Protein AF-A0A7V0LUG6-F1 (afdb_monomer_lite)

Radius of gyration: 16.56 Å; chains: 1; bounding box: 46×38×35 Å

Sequence (104 aa):
MEKIKNEHFECIKEDNSEEEYEKQWRRSKIIFDHFYEYLKNKGLKESIASKRTEMVAFFIMDYLFVYDNATSVLEVDGDIIRRFLGNWYIRKFMNPKISEIKEM

Secondary structure (DSSP, 8-state):
-----GGGGTT-PPPPPHHHHHHHHHHHHHHHHHHHHHHHHTT--HHHHHHHHHHHHHIIIIIITTTS--S-GGG--HHHHHHIIIIIHHHHHSS--HHHH---

Foldseek 3Di:
DDPPDCVLVVQPDPDDPPVVLVVVCVVCVVVLVVQLVVCVVVVDDNVVSVVVSVVVCCCVRVPVCRRVVDPDPVVDDPVSVCCVVVPVVCCVPVPDDPVRVDDD

Organism: NCBI:txid2052148

pLDDT: mean 77.83, std 19.24, range [35.47, 98.19]

Structure (mmCIF, N/CA/C/O backbone):
data_AF-A0A7V0LUG6-F1
#
_entry.id   AF-A0A7V0LUG6-F1
#
loop_
_atom_site.group_PDB
_atom_site.id
_atom_site.type_symbol
_atom_site.label_atom_id
_atom_site.label_alt_id
_atom_site.label_comp_id
_atom_site.label_asym_id
_atom_site.label_entity_id
_atom_site.label_seq_id
_atom_site.pdbx_PDB_ins_code
_atom_site.Cartn_x
_atom_site.Cartn_y
_atom_site.Cartn_z
_atom_site.occupancy
_atom_site.B_iso_or_equiv
_atom_site.auth_seq_id
_atom_site.auth_comp_id
_atom_site.auth_asym_id
_atom_site.auth_atom_id
_atom_site.pdbx_PDB_model_num
ATOM 1 N N . MET A 1 1 ? 28.161 -22.086 0.554 1.00 35.47 1 MET A N 1
ATOM 2 C CA . MET A 1 1 ? 27.366 -20.842 0.559 1.00 35.47 1 MET A CA 1
ATOM 3 C C . MET A 1 1 ? 27.799 -20.031 -0.640 1.00 35.47 1 MET A C 1
ATOM 5 O O . MET A 1 1 ? 28.935 -19.574 -0.679 1.00 35.47 1 MET A O 1
ATOM 9 N N . GLU A 1 2 ? 26.951 -19.980 -1.657 1.00 36.69 2 GLU A N 1
ATOM 10 C CA . GLU A 1 2 ? 27.219 -19.256 -2.896 1.00 36.69 2 GLU A CA 1
ATOM 11 C C . GLU A 1 2 ? 27.254 -17.750 -2.595 1.00 36.69 2 GLU A C 1
ATOM 13 O O . GLU A 1 2 ? 26.379 -17.230 -1.901 1.00 36.69 2 GLU A O 1
ATOM 18 N N . LYS A 1 3 ? 28.320 -17.061 -3.022 1.00 40.38 3 LYS A N 1
ATOM 19 C CA . LYS A 1 3 ? 28.472 -15.615 -2.824 1.00 40.38 3 LYS A CA 1
ATOM 20 C C . LYS A 1 3 ? 27.366 -14.918 -3.612 1.00 40.38 3 LYS A C 1
ATOM 22 O O . LYS A 1 3 ? 27.411 -14.922 -4.839 1.00 40.38 3 LYS A O 1
ATOM 27 N N . ILE A 1 4 ? 26.400 -14.323 -2.914 1.00 44.47 4 ILE A N 1
ATOM 28 C CA . ILE A 1 4 ? 25.394 -13.446 -3.520 1.00 44.47 4 ILE A CA 1
ATOM 29 C C . ILE A 1 4 ? 26.162 -12.327 -4.232 1.00 44.47 4 ILE A C 1
ATOM 31 O O . ILE A 1 4 ? 26.820 -11.510 -3.589 1.00 44.47 4 ILE A O 1
ATOM 35 N N . LYS A 1 5 ? 26.165 -12.360 -5.567 1.00 40.53 5 LYS A N 1
ATOM 36 C CA . LYS A 1 5 ? 26.881 -11.394 -6.404 1.00 40.53 5 LYS A CA 1
ATOM 37 C C . LYS A 1 5 ? 26.230 -10.016 -6.277 1.00 40.53 5 LYS A C 1
ATOM 39 O O . LYS A 1 5 ? 25.005 -9.917 -6.221 1.00 40.53 5 LYS A O 1
ATOM 44 N N . ASN A 1 6 ? 27.051 -8.966 -6.292 1.00 43.75 6 ASN A N 1
ATOM 45 C CA . ASN A 1 6 ? 26.616 -7.562 -6.252 1.00 43.75 6 ASN A CA 1
ATOM 46 C C . ASN A 1 6 ? 25.614 -7.191 -7.361 1.00 43.75 6 ASN A C 1
ATOM 48 O O . ASN A 1 6 ? 24.815 -6.285 -7.159 1.00 43.75 6 ASN A O 1
ATOM 52 N N . GLU A 1 7 ? 25.583 -7.940 -8.467 1.00 43.41 7 GLU A N 1
ATOM 53 C CA . GLU A 1 7 ? 24.583 -7.842 -9.545 1.00 43.41 7 GLU A CA 1
ATOM 54 C C . GLU A 1 7 ? 23.137 -7.918 -9.015 1.00 43.41 7 GLU A C 1
ATOM 56 O O . GLU A 1 7 ? 22.229 -7.281 -9.541 1.00 43.41 7 GLU A O 1
ATOM 61 N N . HIS A 1 8 ? 22.904 -8.622 -7.899 1.00 45.44 8 HIS A N 1
ATOM 62 C CA . HIS A 1 8 ? 21.580 -8.667 -7.282 1.00 45.44 8 HIS A CA 1
ATOM 63 C C . HIS A 1 8 ? 21.100 -7.310 -6.757 1.00 45.44 8 HIS A C 1
ATOM 65 O O . HIS A 1 8 ? 19.902 -7.179 -6.508 1.00 45.44 8 HIS A O 1
ATOM 71 N N . PHE A 1 9 ? 21.984 -6.335 -6.533 1.00 44.94 9 PHE A N 1
ATOM 72 C CA . PHE A 1 9 ? 21.671 -5.017 -5.970 1.00 44.94 9 PHE A CA 1
ATOM 73 C C . PHE A 1 9 ? 21.574 -3.898 -7.020 1.00 44.94 9 PHE A C 1
ATOM 75 O O . PHE A 1 9 ? 21.217 -2.782 -6.656 1.00 44.94 9 PHE A O 1
ATOM 82 N N . GLU A 1 10 ? 21.790 -4.185 -8.309 1.00 39.16 10 GLU A N 1
ATOM 83 C CA . GLU A 1 10 ? 21.739 -3.183 -9.393 1.00 39.16 10 GLU A CA 1
ATOM 84 C C . GLU A 1 10 ? 20.339 -2.601 -9.662 1.00 39.16 10 GLU A C 1
ATOM 86 O O . GLU A 1 10 ? 20.188 -1.668 -10.441 1.00 39.16 10 GLU A O 1
ATOM 91 N N . CYS A 1 11 ? 19.291 -3.099 -9.002 1.00 43.28 11 CYS A N 1
ATOM 92 C CA . CYS A 1 11 ? 17.925 -2.606 -9.202 1.00 43.28 11 CYS A CA 1
ATOM 93 C C . CYS A 1 11 ? 17.516 -1.431 -8.300 1.00 43.28 11 CYS A C 1
ATOM 95 O O . CYS A 1 11 ? 16.332 -1.105 -8.256 1.00 43.28 11 CYS A O 1
ATOM 97 N N . ILE A 1 12 ? 18.423 -0.777 -7.570 1.00 46.00 12 ILE A N 1
ATOM 98 C CA . ILE A 1 12 ? 18.068 0.485 -6.902 1.00 46.00 12 ILE A CA 1
ATOM 99 C C . ILE A 1 12 ? 18.050 1.574 -7.983 1.00 46.00 12 ILE A C 1
ATOM 101 O O . ILE A 1 12 ? 19.025 2.297 -8.152 1.00 46.00 12 ILE A O 1
ATOM 105 N N . LYS A 1 13 ? 16.964 1.630 -8.769 1.00 53.34 13 LYS A N 1
ATOM 106 C CA . LYS A 1 13 ? 16.673 2.782 -9.629 1.00 53.34 13 LYS A CA 1
ATOM 107 C C . LYS A 1 13 ? 16.719 4.025 -8.742 1.00 53.34 13 LYS A C 1
ATOM 109 O O . LYS A 1 13 ? 16.115 4.016 -7.669 1.00 53.34 13 LYS A O 1
ATOM 114 N N . GLU A 1 14 ? 17.502 5.012 -9.171 1.00 50.59 14 GLU A N 1
ATOM 115 C CA . GLU A 1 14 ? 17.667 6.296 -8.492 1.00 50.59 14 GLU A CA 1
ATOM 116 C C . GLU A 1 14 ? 16.305 6.895 -8.140 1.00 50.59 14 GLU A C 1
ATOM 118 O O . GLU A 1 14 ? 15.349 6.800 -8.913 1.00 50.59 14 GLU A O 1
ATOM 123 N N . ASP A 1 15 ? 16.241 7.450 -6.932 1.00 56.16 15 ASP A N 1
ATOM 124 C CA . ASP A 1 15 ? 15.041 7.994 -6.317 1.00 56.16 15 ASP A CA 1
ATOM 125 C C . ASP A 1 15 ? 14.301 8.948 -7.270 1.00 56.16 15 ASP A C 1
ATOM 127 O O . ASP A 1 15 ? 14.900 9.789 -7.947 1.00 56.16 15 ASP A O 1
ATOM 131 N N . ASN A 1 16 ? 12.973 8.814 -7.313 1.00 59.78 16 ASN A N 1
ATOM 132 C CA . ASN A 1 16 ? 12.105 9.747 -8.024 1.00 59.78 16 ASN A CA 1
ATOM 133 C C . ASN A 1 16 ? 12.348 11.163 -7.473 1.00 59.78 16 ASN A C 1
ATOM 135 O O . ASN A 1 16 ? 12.504 11.334 -6.262 1.00 59.78 16 ASN A O 1
ATOM 139 N N . SER A 1 17 ? 12.364 12.186 -8.333 1.00 69.31 17 SER A N 1
ATOM 140 C CA . SER A 1 17 ? 12.503 13.564 -7.851 1.00 69.31 17 SER A CA 1
ATOM 141 C C . SER A 1 17 ? 11.363 13.908 -6.887 1.00 69.31 17 SER A C 1
ATOM 143 O O . SER A 1 17 ? 10.236 13.429 -7.044 1.00 69.31 17 SER A O 1
ATOM 145 N N . GLU A 1 18 ? 11.635 14.767 -5.902 1.00 74.38 18 GLU A N 1
ATOM 146 C CA . GLU A 1 18 ? 10.631 15.222 -4.928 1.00 74.38 18 GLU A CA 1
ATOM 147 C C . GLU A 1 18 ? 9.376 15.783 -5.626 1.00 74.38 18 GLU A C 1
ATOM 149 O O . GLU A 1 18 ? 8.248 15.557 -5.195 1.00 74.38 18 GLU A O 1
ATOM 154 N N . GLU A 1 19 ? 9.557 16.428 -6.782 1.00 78.00 19 GLU A N 1
ATOM 155 C CA . GLU A 1 19 ? 8.464 16.950 -7.600 1.00 78.00 19 GLU A CA 1
ATOM 156 C C . GLU A 1 19 ? 7.569 15.848 -8.198 1.00 78.00 19 GLU A C 1
ATOM 158 O O . GLU A 1 19 ? 6.340 15.972 -8.183 1.00 78.00 19 GLU A O 1
ATOM 163 N N . GLU A 1 20 ? 8.149 14.765 -8.725 1.00 78.06 20 GLU A N 1
ATOM 164 C CA . GLU A 1 20 ? 7.364 13.645 -9.257 1.00 78.06 20 GLU A CA 1
ATOM 165 C C . GLU A 1 20 ? 6.702 12.834 -8.144 1.00 78.06 20 GLU A C 1
ATOM 167 O O . GLU A 1 20 ? 5.547 12.426 -8.297 1.00 78.06 20 GLU A O 1
ATOM 172 N N . TYR A 1 21 ? 7.365 12.688 -6.995 1.00 82.00 21 TYR A N 1
ATOM 173 C CA . TYR A 1 21 ? 6.756 12.106 -5.801 1.00 82.00 21 TYR A CA 1
ATOM 174 C C . TYR A 1 21 ? 5.506 12.890 -5.373 1.00 82.00 21 TYR A C 1
ATOM 176 O O . TYR A 1 21 ? 4.429 12.311 -5.226 1.00 82.00 21 TYR A O 1
ATOM 184 N N . GLU A 1 22 ? 5.597 14.218 -5.265 1.00 83.12 22 GLU A N 1
ATOM 185 C CA . GLU A 1 22 ? 4.468 15.084 -4.904 1.00 83.12 22 GLU A CA 1
ATOM 186 C C . GLU A 1 22 ? 3.318 15.013 -5.920 1.00 83.12 22 GLU A C 1
ATOM 188 O O . GLU A 1 22 ? 2.138 14.948 -5.551 1.00 83.12 22 GLU A O 1
ATOM 193 N N . LYS A 1 23 ? 3.629 14.981 -7.223 1.00 84.81 23 LYS A N 1
ATOM 194 C CA . LYS A 1 23 ? 2.613 14.801 -8.276 1.00 84.81 23 LYS A CA 1
ATOM 195 C C . LYS A 1 23 ? 1.911 13.453 -8.148 1.00 84.81 23 LYS A C 1
ATOM 197 O O . LYS A 1 23 ? 0.680 13.399 -8.229 1.00 84.81 23 LYS A O 1
ATOM 202 N N . GLN A 1 24 ? 2.667 12.376 -7.950 1.00 82.88 24 GLN A N 1
ATOM 203 C CA . GLN A 1 24 ? 2.119 11.034 -7.758 1.00 82.88 24 GLN A CA 1
ATOM 204 C C . GLN A 1 24 ? 1.288 10.946 -6.472 1.00 82.88 24 GLN A C 1
ATOM 206 O O . GLN A 1 24 ? 0.200 10.363 -6.488 1.00 82.88 24 GLN A O 1
ATOM 211 N N . TRP A 1 25 ? 1.728 11.597 -5.394 1.00 86.56 25 TRP A N 1
ATOM 212 C CA . TRP A 1 25 ? 1.018 11.635 -4.121 1.00 86.56 25 TRP A CA 1
ATOM 213 C C . TRP A 1 25 ? -0.339 12.314 -4.274 1.00 86.56 25 TRP A C 1
ATOM 215 O O . TRP A 1 25 ? -1.368 11.746 -3.913 1.00 86.56 25 TRP A O 1
ATOM 225 N N . ARG A 1 26 ? -0.377 13.496 -4.902 1.00 88.56 26 ARG A N 1
ATOM 226 C CA . ARG A 1 26 ? -1.630 14.226 -5.158 1.00 88.56 26 ARG A CA 1
ATOM 227 C C . ARG A 1 26 ? -2.620 13.415 -5.990 1.00 88.56 26 ARG A C 1
ATOM 229 O O . ARG A 1 26 ? -3.813 13.450 -5.702 1.00 88.56 26 ARG A O 1
ATOM 236 N N . ARG A 1 27 ? -2.139 12.674 -6.995 1.00 86.44 27 ARG A N 1
ATOM 237 C CA . ARG A 1 27 ? -2.979 11.787 -7.823 1.00 86.44 27 ARG A CA 1
ATOM 238 C C . ARG A 1 27 ? -3.521 10.601 -7.023 1.00 86.44 27 ARG A C 1
ATOM 240 O O . ARG A 1 27 ? -4.671 10.219 -7.211 1.00 86.44 27 ARG A O 1
ATOM 247 N N . SER A 1 28 ? -2.710 10.049 -6.125 1.00 87.44 28 SER A N 1
ATOM 248 C CA . SER A 1 28 ? -3.027 8.816 -5.392 1.00 87.44 28 SER A CA 1
ATOM 249 C C . SER A 1 28 ? -3.783 9.055 -4.086 1.00 87.44 28 SER A C 1
ATOM 251 O O . SER A 1 28 ? -4.459 8.149 -3.603 1.00 87.44 28 SER A O 1
ATOM 253 N N . LYS A 1 29 ? -3.741 10.277 -3.537 1.00 91.94 29 LYS A N 1
ATOM 254 C CA . LYS A 1 29 ? -4.359 10.631 -2.251 1.00 91.94 29 LYS A CA 1
ATOM 255 C C . LYS A 1 29 ? -5.829 10.223 -2.163 1.00 91.94 29 LYS A C 1
ATOM 257 O O . LYS A 1 29 ? -6.247 9.691 -1.143 1.00 91.94 29 LYS A O 1
ATOM 262 N N . ILE A 1 30 ? -6.592 10.396 -3.243 1.00 92.38 30 ILE A N 1
ATOM 263 C CA . ILE A 1 30 ? -8.008 10.006 -3.287 1.00 92.38 30 ILE A CA 1
ATOM 264 C C . ILE A 1 30 ? -8.216 8.508 -3.017 1.00 92.38 30 ILE A C 1
ATOM 266 O O . ILE A 1 30 ? -9.168 8.127 -2.340 1.00 92.38 30 ILE A O 1
ATOM 270 N N . ILE A 1 31 ? -7.307 7.657 -3.501 1.00 90.88 31 ILE A N 1
ATOM 271 C CA . ILE A 1 31 ? -7.358 6.207 -3.290 1.00 90.88 31 ILE A CA 1
ATOM 272 C C . ILE A 1 31 ? -7.071 5.892 -1.821 1.00 90.88 31 ILE A C 1
ATOM 274 O O . ILE A 1 31 ? -7.765 5.069 -1.226 1.00 90.88 31 ILE A O 1
ATOM 278 N N . PHE A 1 32 ? -6.085 6.564 -1.222 1.00 94.62 32 PHE A N 1
ATOM 279 C CA . PHE A 1 32 ? -5.726 6.370 0.184 1.00 94.62 32 PHE A CA 1
ATOM 280 C C . PHE A 1 32 ? -6.832 6.847 1.127 1.00 94.62 32 PHE A C 1
ATOM 282 O O . PHE A 1 32 ? -7.193 6.114 2.045 1.00 94.62 32 PHE A O 1
ATOM 289 N N . ASP A 1 33 ? -7.429 8.008 0.849 1.00 95.62 33 ASP A N 1
ATOM 290 C CA . ASP A 1 33 ? -8.564 8.543 1.604 1.00 95.62 33 ASP A CA 1
ATOM 291 C C . ASP A 1 33 ? -9.756 7.565 1.533 1.00 95.62 33 ASP A C 1
ATOM 293 O O . ASP A 1 33 ? -10.318 7.177 2.558 1.00 95.62 33 ASP A O 1
ATOM 297 N N . HIS A 1 34 ? -10.097 7.073 0.334 1.00 96.56 34 HIS A N 1
ATOM 298 C CA . HIS A 1 34 ? -11.161 6.077 0.162 1.00 96.56 34 HIS A CA 1
ATOM 299 C C . HIS A 1 34 ? -10.863 4.754 0.877 1.00 96.56 34 HIS A C 1
ATOM 301 O O . HIS A 1 34 ? -11.763 4.148 1.462 1.00 96.56 34 HIS A O 1
ATOM 307 N N . PHE A 1 35 ? -9.616 4.283 0.835 1.00 95.94 35 PHE A N 1
ATOM 308 C CA . PHE A 1 35 ? -9.217 3.055 1.514 1.00 95.94 35 PHE A CA 1
ATOM 309 C C . PHE A 1 35 ? -9.286 3.202 3.038 1.00 95.94 35 PHE A C 1
ATOM 311 O O . PHE A 1 35 ? -9.817 2.319 3.715 1.00 95.94 35 PHE A O 1
ATOM 318 N N . TYR A 1 36 ? -8.825 4.331 3.576 1.00 97.62 36 TYR A N 1
ATOM 319 C CA . TYR A 1 36 ? -8.930 4.650 4.995 1.00 97.62 36 TYR A CA 1
ATOM 320 C C . TYR A 1 36 ? -10.393 4.646 5.462 1.00 97.62 36 TYR A C 1
ATOM 322 O O . TYR A 1 36 ? -10.739 3.929 6.407 1.00 97.62 36 TYR A O 1
ATOM 330 N N . GLU A 1 37 ? -11.274 5.355 4.752 1.00 98.19 37 GLU A N 1
ATOM 331 C CA . GLU A 1 37 ? -12.706 5.398 5.069 1.00 98.19 37 GLU A CA 1
ATOM 332 C C . GLU A 1 37 ? -13.368 4.022 4.945 1.00 98.19 37 GLU A C 1
ATOM 334 O O . GLU A 1 37 ? -14.174 3.627 5.791 1.00 98.19 37 GLU A O 1
ATOM 339 N N . TYR A 1 38 ? -12.985 3.227 3.944 1.00 97.88 38 TYR A N 1
ATOM 340 C CA . TYR A 1 38 ? -13.434 1.841 3.835 1.00 97.88 38 TYR A CA 1
ATOM 341 C C . TYR A 1 38 ? -13.079 1.025 5.089 1.00 97.88 38 TYR A C 1
ATOM 343 O O . TYR A 1 38 ? -13.936 0.324 5.632 1.00 97.88 38 TYR A O 1
ATOM 351 N N . LEU A 1 39 ? -11.845 1.133 5.593 1.00 97.31 39 LEU A N 1
ATOM 352 C CA . LEU A 1 39 ? -11.420 0.433 6.809 1.00 97.31 39 LEU A CA 1
ATOM 353 C C . LEU A 1 39 ? -12.188 0.919 8.046 1.00 97.31 39 LEU A C 1
ATOM 355 O O . LEU A 1 39 ? -12.609 0.099 8.868 1.00 97.31 39 LEU A O 1
ATOM 359 N N . LYS A 1 40 ? -12.422 2.229 8.164 1.00 97.69 40 LYS A N 1
ATOM 360 C CA . LYS A 1 40 ? -13.231 2.821 9.240 1.00 97.69 40 LYS A CA 1
ATOM 361 C C . LYS A 1 40 ? -14.666 2.300 9.219 1.00 97.69 40 LYS A C 1
ATOM 363 O O . LYS A 1 40 ? -15.164 1.859 10.253 1.00 97.69 40 LYS A O 1
ATOM 368 N N . ASN A 1 41 ? -15.281 2.235 8.043 1.00 97.69 41 ASN A N 1
ATOM 369 C CA . ASN A 1 41 ? -16.632 1.703 7.853 1.00 97.69 41 ASN A CA 1
ATOM 370 C C . ASN A 1 41 ? -16.735 0.196 8.138 1.00 97.69 41 ASN A C 1
ATOM 372 O O . ASN A 1 41 ? -17.805 -0.301 8.481 1.00 97.69 41 ASN A O 1
ATOM 376 N N . LYS A 1 42 ? -15.622 -0.543 8.060 1.00 97.44 42 LYS A N 1
ATOM 377 C CA . LYS A 1 42 ? -15.530 -1.940 8.521 1.00 97.44 42 LYS A CA 1
ATOM 378 C C . LYS A 1 42 ? -15.347 -2.082 10.038 1.00 97.44 42 LYS A C 1
ATOM 380 O O . LYS A 1 42 ? -15.230 -3.203 10.526 1.00 97.44 42 LYS A O 1
ATOM 385 N N . GLY A 1 43 ? -15.334 -0.977 10.783 1.00 97.31 43 GLY A N 1
ATOM 386 C CA . GLY A 1 43 ? -15.226 -0.965 12.241 1.00 97.31 43 GLY A CA 1
ATOM 387 C C . GLY A 1 43 ? -13.792 -1.014 12.766 1.00 97.31 43 GLY A C 1
ATOM 388 O O . GLY A 1 43 ? -13.585 -1.293 13.948 1.00 97.31 43 GLY A O 1
ATOM 389 N N . LEU A 1 44 ? -12.779 -0.760 11.926 1.00 96.31 44 LEU A N 1
ATOM 390 C CA . LEU A 1 44 ? -11.399 -0.713 12.404 1.00 96.31 44 LEU A CA 1
ATOM 391 C C . LEU A 1 44 ? -11.158 0.539 13.256 1.00 96.31 44 LEU A C 1
ATOM 393 O O . LEU A 1 44 ? -11.631 1.641 12.962 1.00 96.31 44 LEU A O 1
ATOM 397 N N . LYS A 1 45 ? -10.345 0.367 14.305 1.00 96.81 45 LYS A N 1
ATOM 398 C CA . LYS A 1 45 ? -9.811 1.489 15.086 1.00 96.81 45 LYS A CA 1
ATOM 399 C C . LYS A 1 45 ? -9.019 2.418 14.171 1.00 96.81 45 LYS A C 1
ATOM 401 O O . LYS A 1 45 ? -8.316 1.956 13.277 1.00 96.81 45 LYS A O 1
ATOM 406 N N . GLU A 1 46 ? -9.085 3.711 14.459 1.00 95.19 46 GLU A N 1
ATOM 407 C CA . GLU A 1 46 ? -8.391 4.762 13.706 1.00 95.19 46 GLU A CA 1
ATOM 408 C C . GLU A 1 46 ? -6.895 4.489 13.540 1.00 95.19 46 GLU A C 1
ATOM 410 O O . GLU A 1 46 ? -6.403 4.466 12.417 1.00 95.19 46 GLU A O 1
ATOM 415 N N . SER A 1 47 ? -6.200 4.139 14.624 1.00 90.25 47 SER A N 1
ATOM 416 C CA . SER A 1 47 ? -4.772 3.802 14.573 1.00 90.25 47 SER A CA 1
ATOM 417 C C . SER A 1 47 ? -4.454 2.614 13.659 1.00 90.25 47 SER A C 1
ATOM 419 O O . SER A 1 47 ? -3.404 2.580 13.023 1.00 90.25 47 SER A O 1
ATOM 421 N N . ILE A 1 48 ? -5.362 1.639 13.558 1.00 91.44 48 ILE A N 1
ATOM 422 C CA . ILE A 1 48 ? -5.192 0.474 12.681 1.00 91.44 48 ILE A CA 1
ATOM 423 C C . ILE A 1 48 ? -5.500 0.843 11.229 1.00 91.44 48 ILE A C 1
ATOM 425 O O . ILE A 1 48 ? -4.787 0.394 10.332 1.00 91.44 48 ILE A O 1
ATOM 429 N N . ALA A 1 49 ? -6.536 1.649 10.990 1.00 94.75 49 ALA A N 1
ATOM 430 C CA . ALA A 1 49 ? -6.875 2.138 9.658 1.00 94.75 49 ALA A CA 1
ATOM 431 C C . ALA A 1 49 ? -5.756 3.025 9.086 1.00 94.75 49 ALA A C 1
ATOM 433 O O . ALA A 1 49 ? -5.340 2.798 7.950 1.00 94.75 49 ALA A O 1
ATOM 434 N N . SER A 1 50 ? -5.202 3.942 9.891 1.00 91.75 50 SER A N 1
ATOM 435 C CA . SER A 1 50 ? -4.056 4.784 9.513 1.00 91.75 50 SER A CA 1
ATOM 436 C C . SER A 1 50 ? -2.853 3.928 9.141 1.00 91.75 50 SER A C 1
ATOM 438 O O . SER A 1 50 ? -2.407 3.953 7.999 1.00 91.75 50 SER A O 1
ATOM 440 N N . LYS A 1 51 ? -2.420 3.043 10.050 1.00 91.12 51 LYS A N 1
ATOM 441 C CA . LYS A 1 51 ? -1.247 2.187 9.830 1.00 91.12 51 LYS A CA 1
ATOM 442 C C . LYS A 1 51 ? -1.370 1.309 8.582 1.00 91.12 51 LYS A C 1
ATOM 444 O O . LYS A 1 51 ? -0.399 1.112 7.860 1.00 91.12 51 LYS A O 1
ATOM 449 N N . ARG A 1 52 ? -2.556 0.755 8.311 1.00 91.12 52 ARG A N 1
ATOM 450 C CA . ARG A 1 52 ? -2.789 -0.039 7.092 1.00 91.12 52 ARG A CA 1
ATOM 451 C C . ARG A 1 52 ? -2.766 0.822 5.833 1.00 91.12 52 ARG A C 1
ATOM 453 O O . ARG A 1 52 ? -2.255 0.369 4.815 1.00 91.12 52 ARG A O 1
ATOM 460 N N . THR A 1 53 ? -3.303 2.035 5.903 1.00 94.50 53 THR A N 1
ATOM 461 C CA . THR A 1 53 ? -3.286 2.985 4.784 1.00 94.50 53 THR A CA 1
ATOM 462 C C . THR A 1 53 ? -1.861 3.432 4.477 1.00 94.50 53 THR A C 1
ATOM 464 O O . THR A 1 53 ? -1.472 3.417 3.317 1.00 94.50 53 THR A O 1
ATOM 467 N N . GLU A 1 54 ? -1.050 3.710 5.498 1.00 91.25 54 GLU A N 1
ATOM 468 C CA . GLU A 1 54 ? 0.379 4.021 5.356 1.00 91.25 54 GLU A CA 1
ATOM 469 C C . GLU A 1 54 ? 1.152 2.880 4.683 1.00 91.25 54 GLU A C 1
ATOM 471 O O . GLU A 1 54 ? 1.929 3.121 3.766 1.00 91.25 54 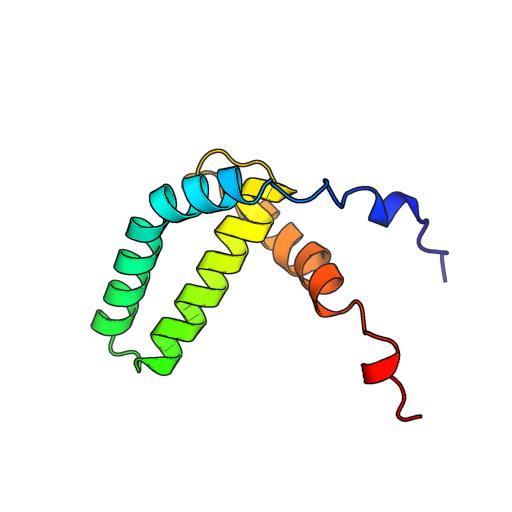GLU A O 1
ATOM 476 N N . MET A 1 55 ? 0.904 1.623 5.073 1.00 90.12 55 MET A N 1
ATOM 477 C CA . MET A 1 55 ? 1.532 0.461 4.426 1.00 90.12 55 MET A CA 1
ATOM 478 C C . MET A 1 55 ? 1.160 0.343 2.943 1.00 90.12 55 MET A C 1
ATOM 480 O O . MET A 1 55 ? 2.007 0.012 2.115 1.00 90.12 55 MET A O 1
ATOM 484 N N . VAL A 1 56 ? -0.105 0.603 2.606 1.00 92.44 56 VAL A N 1
ATOM 485 C CA . VAL A 1 56 ? -0.582 0.591 1.217 1.00 92.44 56 VAL A CA 1
ATOM 486 C C . VAL A 1 56 ? 0.011 1.753 0.424 1.00 92.44 56 VAL A C 1
ATOM 488 O O . VAL A 1 56 ? 0.446 1.548 -0.707 1.00 92.44 56 VAL A O 1
ATOM 491 N N . ALA A 1 57 ? 0.078 2.945 1.019 1.00 92.25 57 ALA A N 1
ATOM 492 C CA . ALA A 1 57 ? 0.705 4.108 0.411 1.00 92.25 57 ALA A CA 1
ATOM 493 C C . ALA A 1 57 ? 2.182 3.839 0.123 1.00 92.25 57 ALA A C 1
ATOM 495 O O . ALA A 1 57 ? 2.613 4.059 -1.000 1.00 92.25 57 ALA A O 1
ATOM 496 N N . PHE A 1 58 ? 2.912 3.257 1.074 1.00 88.56 58 PHE A N 1
ATOM 497 C CA . PHE A 1 58 ? 4.311 2.883 0.889 1.00 88.56 58 PHE A CA 1
ATOM 498 C C . PHE A 1 58 ? 4.508 1.872 -0.252 1.00 88.56 58 PHE A C 1
ATOM 500 O O . PHE A 1 58 ? 5.374 2.029 -1.106 1.00 88.56 58 PHE A O 1
ATOM 507 N N . PHE A 1 59 ? 3.672 0.832 -0.322 1.00 90.94 59 PHE A N 1
ATOM 508 C CA . PHE A 1 59 ? 3.729 -0.115 -1.438 1.00 90.94 59 PHE A CA 1
ATOM 509 C C . PHE A 1 59 ? 3.475 0.570 -2.792 1.00 90.94 59 PHE A C 1
ATOM 511 O O . PHE A 1 59 ? 4.183 0.305 -3.760 1.00 90.94 59 PHE A O 1
ATOM 518 N N . ILE A 1 60 ? 2.476 1.448 -2.878 1.00 91.31 60 ILE A N 1
ATOM 519 C CA . ILE A 1 60 ? 2.088 2.083 -4.143 1.00 91.31 60 ILE A CA 1
ATOM 520 C C . ILE A 1 60 ? 3.103 3.151 -4.570 1.00 91.31 60 ILE A C 1
ATOM 522 O O . ILE A 1 60 ? 3.550 3.162 -5.717 1.00 91.31 60 ILE A O 1
ATOM 526 N N . MET A 1 61 ? 3.474 4.032 -3.648 1.00 88.38 61 MET A N 1
ATOM 527 C CA . MET A 1 61 ? 4.316 5.192 -3.919 1.00 88.38 61 MET A CA 1
ATOM 528 C C . MET A 1 61 ? 5.778 4.792 -4.091 1.00 88.38 61 MET A C 1
ATOM 530 O O . MET A 1 61 ? 6.389 5.146 -5.092 1.00 88.38 61 MET A O 1
ATOM 534 N N . ASP A 1 62 ? 6.331 4.023 -3.155 1.00 84.31 62 ASP A N 1
ATOM 535 C CA . ASP A 1 62 ? 7.772 3.767 -3.106 1.00 84.31 62 ASP A CA 1
ATOM 536 C C . ASP A 1 62 ? 8.194 2.542 -3.923 1.00 84.31 62 ASP A C 1
ATOM 538 O O . ASP A 1 62 ? 9.327 2.467 -4.402 1.00 84.31 62 ASP A O 1
ATOM 542 N N . TYR A 1 63 ? 7.297 1.565 -4.092 1.00 88.06 63 TYR A N 1
ATOM 543 C CA . TYR A 1 63 ? 7.598 0.345 -4.837 1.00 88.06 63 TYR A CA 1
ATOM 544 C C . TYR A 1 63 ? 6.917 0.301 -6.203 1.00 88.06 63 TYR A C 1
ATOM 546 O O . TYR A 1 63 ? 7.596 0.206 -7.222 1.00 88.06 63 TYR A O 1
ATOM 554 N N . LEU A 1 64 ? 5.590 0.359 -6.252 1.00 89.88 64 LEU A N 1
ATOM 555 C CA . LEU A 1 64 ? 4.847 0.080 -7.478 1.00 89.88 64 LEU A CA 1
ATOM 556 C C . LEU A 1 64 ? 5.140 1.107 -8.582 1.00 89.88 64 LEU A C 1
ATOM 558 O O . LEU A 1 64 ? 5.487 0.729 -9.700 1.00 89.88 64 LEU A O 1
ATOM 562 N N . PHE A 1 65 ? 5.038 2.400 -8.275 1.00 86.12 65 PHE A N 1
ATOM 563 C CA . PHE A 1 65 ? 5.262 3.448 -9.274 1.00 86.12 65 PHE A CA 1
ATOM 564 C C . PHE A 1 65 ? 6.738 3.720 -9.552 1.00 86.12 65 PHE A C 1
ATOM 566 O O . PHE A 1 65 ? 7.095 4.019 -10.688 1.00 86.12 65 PHE A O 1
ATOM 573 N N . VAL A 1 66 ? 7.604 3.597 -8.547 1.00 81.31 66 VAL A N 1
ATOM 574 C CA . VAL A 1 66 ? 9.026 3.951 -8.682 1.00 81.31 66 VAL A CA 1
ATOM 575 C C . VAL A 1 66 ? 9.867 2.759 -9.139 1.00 81.31 66 VAL A C 1
ATOM 577 O O . VAL A 1 66 ? 10.615 2.843 -10.114 1.00 81.31 66 VAL A O 1
ATOM 580 N N . TYR A 1 67 ? 9.749 1.622 -8.456 1.00 80.75 67 TYR A N 1
ATOM 581 C CA . TYR A 1 67 ? 10.580 0.453 -8.731 1.00 80.75 67 TYR A CA 1
ATOM 582 C C . TYR A 1 67 ? 10.009 -0.393 -9.873 1.00 80.75 67 TYR A C 1
ATOM 584 O O . TYR A 1 67 ? 10.706 -0.662 -10.861 1.00 80.75 67 TYR A O 1
ATOM 592 N N . ASP A 1 68 ? 8.740 -0.788 -9.742 1.00 83.56 68 ASP A N 1
ATOM 593 C CA . ASP A 1 68 ? 8.056 -1.654 -10.708 1.00 83.56 68 ASP A CA 1
ATOM 594 C C . ASP A 1 68 ? 7.619 -0.881 -11.967 1.00 83.56 68 ASP A C 1
ATOM 596 O O . ASP A 1 68 ? 7.456 -1.477 -13.027 1.00 83.56 68 ASP A O 1
ATOM 600 N N . ASN A 1 69 ? 7.557 0.458 -11.882 1.00 83.19 69 ASN A N 1
ATOM 601 C CA . ASN A 1 69 ? 7.212 1.369 -12.979 1.00 83.19 69 ASN A CA 1
ATOM 602 C C . ASN A 1 69 ? 5.826 1.077 -13.585 1.00 83.19 69 ASN A C 1
ATOM 604 O O . ASN A 1 69 ? 5.619 1.228 -14.792 1.00 83.19 69 ASN A O 1
ATOM 608 N N . ALA A 1 70 ? 4.883 0.643 -12.747 1.00 86.12 70 ALA A N 1
ATOM 609 C CA . ALA A 1 70 ? 3.498 0.461 -13.159 1.00 86.12 70 ALA A CA 1
ATOM 610 C C . ALA A 1 70 ? 2.838 1.819 -13.428 1.00 86.12 70 ALA A C 1
ATOM 612 O O . ALA A 1 70 ? 3.150 2.816 -12.771 1.00 86.12 70 ALA A O 1
ATOM 613 N N . THR A 1 71 ? 1.884 1.864 -14.358 1.00 83.81 71 THR A N 1
ATOM 614 C CA .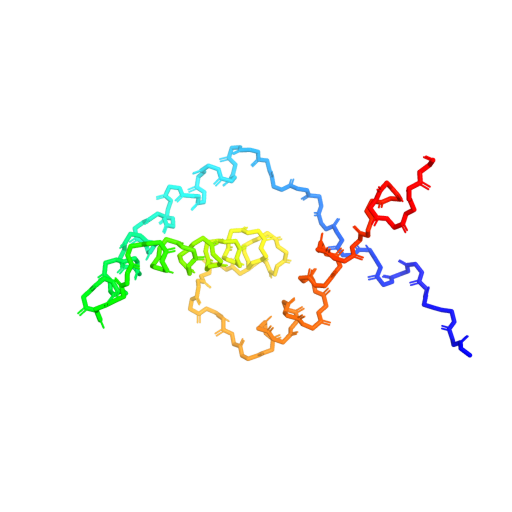 THR A 1 71 ? 1.140 3.106 -14.645 1.00 83.81 71 THR A CA 1
ATOM 615 C C . THR A 1 71 ? -0.170 3.210 -13.868 1.00 83.81 71 THR A C 1
ATOM 617 O O . THR A 1 71 ? -0.765 4.285 -13.776 1.00 83.81 71 THR A O 1
ATOM 620 N N . SER A 1 72 ? -0.602 2.103 -13.261 1.00 84.69 72 SER A N 1
ATOM 621 C CA . SER A 1 72 ? -1.849 1.987 -12.515 1.00 84.69 72 SER A CA 1
ATOM 622 C C . SER A 1 72 ? -1.754 0.944 -11.403 1.00 84.69 72 SER A C 1
ATOM 624 O O . SER A 1 72 ? -1.155 -0.113 -11.567 1.00 84.69 72 SER A O 1
ATOM 626 N N . VAL A 1 73 ? -2.452 1.188 -10.289 1.00 86.06 73 VAL A N 1
ATOM 627 C CA . VAL A 1 73 ? -2.624 0.200 -9.202 1.00 86.06 73 VAL A CA 1
ATOM 628 C C . VAL A 1 73 ? -3.386 -1.045 -9.675 1.00 86.06 73 VAL A C 1
ATOM 630 O O . VAL A 1 73 ? -3.265 -2.112 -9.082 1.00 86.06 73 VAL A O 1
ATOM 633 N N . LEU A 1 74 ? -4.147 -0.939 -10.766 1.00 88.44 74 LEU A N 1
ATOM 634 C CA . LEU A 1 74 ? -4.868 -2.073 -11.352 1.00 88.44 74 LEU A CA 1
ATOM 635 C C . LEU A 1 74 ? -3.950 -3.067 -12.076 1.00 88.44 74 LEU A C 1
ATOM 637 O O . LEU A 1 74 ? -4.390 -4.169 -12.382 1.00 88.44 74 LEU A O 1
ATOM 641 N N . GLU A 1 75 ? -2.697 -2.695 -12.342 1.00 88.56 75 GLU A N 1
ATOM 642 C CA . GLU A 1 75 ? -1.692 -3.588 -12.931 1.00 88.56 75 GLU A CA 1
ATOM 643 C C . GLU A 1 75 ? -1.091 -4.548 -11.895 1.00 88.56 75 GLU A C 1
ATOM 645 O O . GLU A 1 75 ? -0.341 -5.447 -12.260 1.00 88.56 75 GLU A O 1
ATOM 650 N N . VAL A 1 76 ? -1.419 -4.381 -10.607 1.00 90.88 76 VAL A N 1
ATOM 651 C CA . VAL A 1 76 ? -0.902 -5.230 -9.532 1.00 90.88 76 VAL A CA 1
ATOM 652 C C . VAL A 1 76 ? -1.415 -6.660 -9.682 1.00 90.88 76 VAL A C 1
ATOM 654 O O . VAL A 1 76 ? -2.609 -6.932 -9.550 1.00 90.88 76 VAL A O 1
ATOM 657 N N . ASP A 1 77 ? -0.478 -7.586 -9.858 1.00 92.31 77 ASP A N 1
ATOM 658 C CA . ASP A 1 77 ? -0.714 -9.022 -9.843 1.00 92.31 77 ASP A CA 1
ATOM 659 C C . ASP A 1 77 ? 0.015 -9.716 -8.677 1.00 92.31 77 ASP A C 1
ATOM 661 O O . ASP A 1 77 ? 0.722 -9.104 -7.867 1.00 92.31 77 ASP A O 1
ATOM 665 N N . GLY A 1 78 ? -0.175 -11.033 -8.567 1.00 91.88 78 GLY A N 1
ATOM 666 C CA . GLY A 1 78 ? 0.458 -11.829 -7.517 1.00 91.88 78 GLY A CA 1
ATOM 667 C C . GLY A 1 78 ? 1.988 -11.847 -7.593 1.00 91.88 78 GLY A C 1
ATOM 668 O O . GLY A 1 78 ? 2.645 -11.971 -6.556 1.00 91.88 78 GLY A O 1
ATOM 669 N N . ASP A 1 79 ? 2.571 -11.691 -8.782 1.00 91.50 79 ASP A N 1
ATOM 670 C CA . ASP A 1 79 ? 4.020 -11.679 -8.962 1.00 91.50 79 ASP A CA 1
ATOM 671 C C . ASP A 1 79 ? 4.638 -10.362 -8.489 1.00 91.50 79 ASP A C 1
ATOM 673 O O . ASP A 1 79 ? 5.681 -10.387 -7.830 1.00 91.50 79 ASP A O 1
ATOM 677 N N . ILE A 1 80 ? 3.977 -9.229 -8.731 1.00 92.50 80 ILE A N 1
ATOM 678 C CA . ILE A 1 80 ? 4.358 -7.916 -8.189 1.00 92.50 80 ILE A CA 1
ATOM 679 C C . ILE A 1 80 ? 4.362 -7.963 -6.658 1.00 92.50 80 ILE A C 1
ATOM 681 O O . ILE A 1 80 ? 5.353 -7.597 -6.021 1.00 92.50 80 ILE A O 1
ATOM 685 N N . ILE A 1 81 ? 3.298 -8.500 -6.051 1.00 91.25 81 ILE A N 1
ATOM 686 C CA . ILE A 1 81 ? 3.215 -8.658 -4.591 1.00 91.25 81 ILE A CA 1
ATOM 687 C C . ILE A 1 81 ? 4.338 -9.560 -4.064 1.00 91.25 81 ILE A C 1
ATOM 689 O O . ILE A 1 81 ? 4.982 -9.241 -3.059 1.00 91.25 81 ILE A O 1
ATOM 693 N N . ARG A 1 82 ? 4.622 -10.671 -4.754 1.00 91.62 82 ARG A N 1
ATOM 694 C CA . ARG A 1 82 ? 5.706 -11.592 -4.390 1.00 91.62 82 ARG A CA 1
ATOM 695 C C . ARG A 1 82 ? 7.078 -10.922 -4.468 1.00 91.62 82 ARG A C 1
ATOM 697 O O . ARG A 1 82 ? 7.889 -11.123 -3.566 1.00 91.62 82 ARG A O 1
ATOM 704 N N . ARG A 1 83 ? 7.353 -10.125 -5.506 1.00 90.06 83 ARG A N 1
ATOM 705 C CA . ARG A 1 83 ? 8.619 -9.381 -5.651 1.00 90.06 83 ARG A CA 1
ATOM 706 C C . ARG A 1 83 ? 8.770 -8.295 -4.587 1.00 90.06 83 ARG A C 1
ATOM 708 O O . ARG A 1 83 ? 9.863 -8.149 -4.032 1.00 90.06 83 ARG A O 1
ATOM 715 N N . PHE A 1 84 ? 7.690 -7.583 -4.265 1.00 89.94 84 PHE A N 1
ATOM 716 C CA . PHE A 1 84 ? 7.681 -6.599 -3.187 1.00 89.94 84 PHE A CA 1
ATOM 717 C C . PHE A 1 84 ? 8.043 -7.242 -1.849 1.00 89.94 84 PHE A C 1
ATOM 719 O O . PHE A 1 84 ? 9.063 -6.897 -1.255 1.00 89.94 84 PHE A O 1
ATOM 726 N N . LEU A 1 85 ? 7.249 -8.218 -1.398 1.00 88.69 85 LEU A N 1
ATOM 727 C CA . LEU A 1 85 ? 7.400 -8.818 -0.071 1.00 88.69 85 LEU A CA 1
ATOM 728 C C . LEU A 1 85 ? 8.648 -9.697 0.040 1.00 88.69 85 LEU A C 1
ATOM 730 O O . LEU A 1 85 ? 9.333 -9.674 1.059 1.00 88.69 85 LEU A O 1
ATOM 734 N N . GLY A 1 86 ? 8.944 -10.477 -1.000 1.00 84.62 86 GLY A N 1
ATOM 735 C CA . GLY A 1 86 ? 10.003 -11.484 -0.981 1.00 84.62 86 GLY A CA 1
ATOM 736 C C . GLY A 1 86 ? 11.399 -10.950 -1.282 1.00 84.62 86 GLY A C 1
ATOM 737 O O . GLY A 1 86 ? 12.371 -11.678 -1.096 1.00 84.62 86 GLY A O 1
ATOM 738 N N . ASN A 1 87 ? 11.525 -9.713 -1.766 1.00 82.94 87 ASN A N 1
ATOM 739 C CA . ASN A 1 87 ? 12.823 -9.171 -2.158 1.00 82.94 87 ASN A CA 1
ATOM 740 C C . ASN A 1 87 ? 12.977 -7.693 -1.790 1.00 82.94 87 ASN A C 1
ATOM 742 O O . ASN A 1 87 ? 13.858 -7.344 -1.006 1.00 82.94 87 ASN A O 1
ATOM 746 N N . TRP A 1 88 ? 12.135 -6.816 -2.337 1.00 85.25 88 TRP A N 1
ATOM 747 C CA . TRP A 1 88 ? 12.363 -5.374 -2.227 1.00 85.25 88 TRP A CA 1
ATOM 748 C C . TRP A 1 88 ? 12.164 -4.844 -0.804 1.00 85.25 88 TRP A C 1
ATOM 750 O O . TRP A 1 88 ? 13.051 -4.186 -0.261 1.00 85.25 88 TRP A O 1
ATOM 760 N N . TYR A 1 89 ? 11.042 -5.201 -0.173 1.00 82.19 89 TYR A N 1
ATOM 761 C CA . TYR A 1 89 ? 10.706 -4.797 1.192 1.00 82.19 89 TYR A CA 1
ATOM 762 C C . TYR A 1 89 ? 11.779 -5.259 2.179 1.00 82.19 89 TYR A C 1
ATOM 764 O O . TYR A 1 89 ? 12.281 -4.470 2.978 1.00 82.19 89 TYR A O 1
ATOM 772 N N . ILE A 1 90 ? 12.201 -6.521 2.059 1.00 79.62 90 ILE A N 1
ATOM 773 C CA . ILE A 1 90 ? 13.275 -7.097 2.872 1.00 79.62 90 ILE A CA 1
ATOM 774 C C . ILE A 1 90 ? 14.565 -6.296 2.706 1.00 79.62 90 ILE A C 1
ATOM 776 O O . ILE A 1 90 ? 15.187 -5.960 3.697 1.00 79.62 90 ILE A O 1
ATOM 780 N N . ARG A 1 91 ? 14.974 -5.921 1.493 1.00 74.44 91 ARG A N 1
ATOM 781 C CA . ARG A 1 91 ? 16.224 -5.163 1.307 1.00 74.44 91 ARG A CA 1
ATOM 782 C C . ARG A 1 91 ? 16.164 -3.738 1.834 1.00 74.44 91 ARG A C 1
ATOM 784 O O . ARG A 1 91 ? 17.165 -3.253 2.349 1.00 74.44 91 ARG A O 1
ATOM 791 N N . LYS A 1 92 ? 15.023 -3.060 1.697 1.00 73.75 92 LYS A N 1
ATOM 792 C CA . LYS A 1 92 ? 14.860 -1.683 2.184 1.00 73.75 92 LYS A CA 1
ATOM 793 C C . LYS A 1 92 ? 14.733 -1.621 3.710 1.00 73.75 92 LYS A C 1
ATOM 795 O O . LYS A 1 92 ? 15.267 -0.690 4.298 1.00 73.75 92 LYS A O 1
ATOM 800 N N . PHE A 1 93 ? 14.104 -2.614 4.346 1.00 66.44 93 PHE A N 1
ATOM 801 C CA . PHE A 1 93 ? 13.913 -2.648 5.806 1.00 66.44 93 PHE A CA 1
ATOM 802 C C . PHE A 1 93 ? 14.920 -3.511 6.57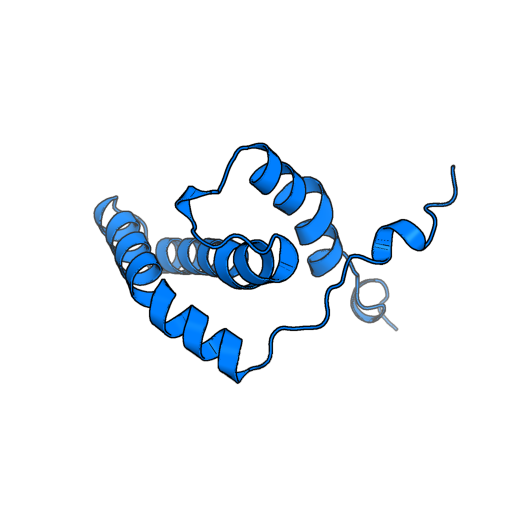8 1.00 66.44 93 PHE A C 1
ATOM 804 O O . PHE A 1 93 ? 15.129 -3.267 7.760 1.00 66.44 93 PHE A O 1
ATOM 811 N N . MET A 1 94 ? 15.542 -4.513 5.953 1.00 55.22 94 MET A N 1
ATOM 812 C CA . MET A 1 94 ? 16.572 -5.370 6.563 1.00 55.22 94 MET A CA 1
ATOM 813 C C . MET A 1 94 ? 17.990 -5.023 6.108 1.00 55.22 94 MET A C 1
ATOM 815 O O . MET A 1 94 ? 18.894 -5.812 6.367 1.00 55.22 94 MET A O 1
ATOM 819 N N . ASN A 1 95 ? 18.221 -3.878 5.455 1.00 53.31 95 ASN A N 1
ATOM 820 C CA . ASN A 1 95 ? 19.561 -3.294 5.439 1.00 53.31 95 ASN A CA 1
ATOM 821 C C . ASN A 1 95 ? 19.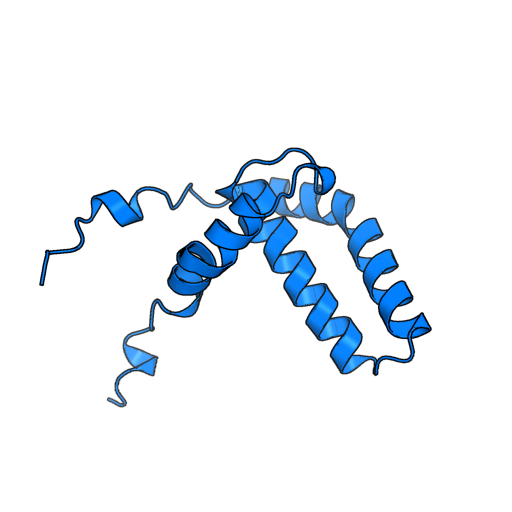790 -2.729 6.839 1.00 53.31 95 ASN A C 1
ATOM 823 O O . ASN A 1 95 ? 19.271 -1.652 7.143 1.00 53.31 95 ASN A O 1
ATOM 827 N N . PRO A 1 96 ? 20.491 -3.439 7.730 1.00 48.78 96 PRO A N 1
ATOM 828 C CA . PRO A 1 96 ? 20.582 -2.966 9.085 1.00 48.78 96 PRO A CA 1
ATOM 829 C C . PRO A 1 96 ? 21.571 -1.803 9.072 1.00 48.78 96 PRO A C 1
ATOM 831 O O . PRO A 1 96 ? 22.663 -1.909 8.496 1.00 48.78 96 PRO A O 1
ATOM 834 N N . LYS A 1 97 ? 21.237 -0.689 9.724 1.00 55.44 97 LYS A N 1
ATOM 835 C CA . LYS A 1 97 ? 22.295 0.265 10.059 1.00 55.44 97 LYS A CA 1
ATOM 836 C C . LYS A 1 97 ? 23.234 -0.465 11.014 1.00 55.44 97 LYS A C 1
ATOM 838 O O . LYS A 1 97 ? 22.774 -1.131 11.933 1.00 55.44 97 LYS A O 1
ATOM 843 N N . ILE A 1 98 ? 24.549 -0.368 10.820 1.00 54.09 98 ILE A N 1
ATOM 844 C CA . ILE A 1 98 ? 25.528 -1.022 11.715 1.00 5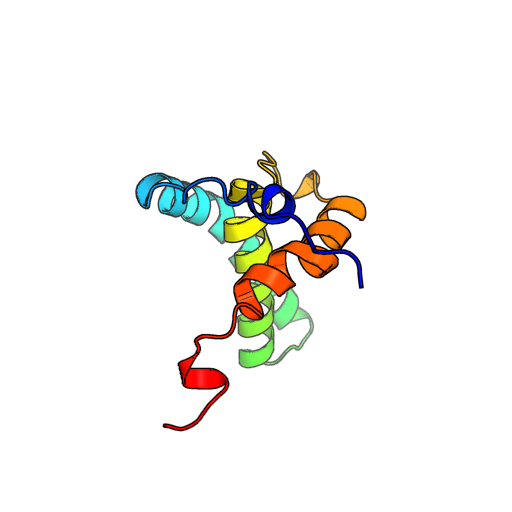4.09 98 ILE A CA 1
ATOM 845 C C . ILE A 1 98 ? 25.242 -0.679 13.193 1.00 54.09 98 ILE A C 1
ATOM 847 O O . ILE A 1 98 ? 25.371 -1.544 14.056 1.00 54.09 98 ILE A O 1
ATOM 851 N N . SER A 1 99 ? 24.752 0.539 13.450 1.00 57.47 99 SER A N 1
ATOM 852 C CA . SER A 1 99 ? 24.302 1.044 14.754 1.00 57.47 99 SER A CA 1
ATOM 853 C C . SER A 1 99 ? 23.096 0.319 15.369 1.00 57.47 99 SER A C 1
ATOM 855 O O . SER A 1 99 ? 22.834 0.487 16.550 1.00 57.47 99 SER A O 1
ATOM 857 N N . GLU A 1 100 ? 22.333 -0.440 14.585 1.00 53.66 100 GLU A N 1
ATOM 858 C CA . GLU A 1 100 ? 21.172 -1.227 15.028 1.00 53.66 100 GLU A CA 1
ATOM 859 C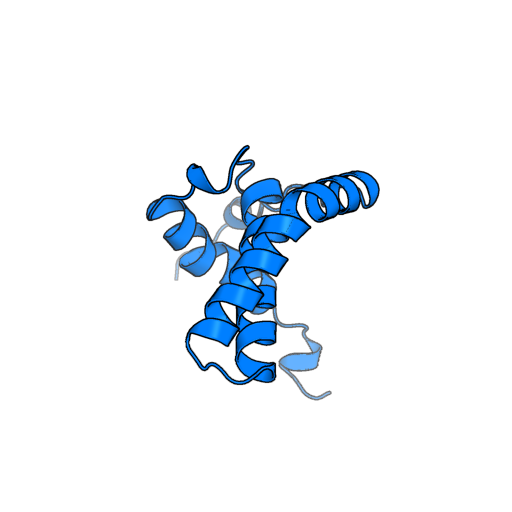 C . GLU A 1 100 ? 21.530 -2.712 15.242 1.00 53.66 100 GLU A C 1
ATOM 861 O O . GLU A 1 100 ? 20.750 -3.448 15.839 1.00 53.66 100 GLU A O 1
ATOM 866 N N . ILE A 1 101 ? 22.704 -3.165 14.770 1.00 50.81 101 ILE A N 1
ATOM 867 C CA . ILE A 1 101 ? 23.190 -4.552 14.939 1.00 50.81 101 ILE A CA 1
ATOM 868 C C . ILE A 1 101 ? 24.115 -4.683 16.153 1.00 50.81 101 ILE A C 1
ATOM 870 O O . ILE A 1 101 ? 24.136 -5.726 16.805 1.00 50.81 101 ILE A O 1
ATOM 874 N N . LYS A 1 102 ? 24.931 -3.663 16.429 1.00 37.38 102 LYS A N 1
ATOM 875 C CA . LYS A 1 102 ? 25.880 -3.661 17.546 1.00 37.38 102 LYS A CA 1
ATOM 876 C C . LYS A 1 102 ? 25.732 -2.379 18.352 1.00 37.38 102 LYS A C 1
ATOM 878 O O . LYS A 1 102 ? 25.903 -1.295 17.800 1.00 37.38 102 LYS A O 1
ATOM 883 N N . GLU A 1 103 ? 25.482 -2.522 19.652 1.00 46.09 103 GLU A N 1
ATOM 884 C CA . GLU A 1 103 ? 25.816 -1.472 20.616 1.00 46.09 103 GLU A CA 1
ATOM 885 C C . GLU A 1 103 ? 27.339 -1.261 20.569 1.00 46.09 103 GLU A C 1
ATOM 887 O O . GLU A 1 103 ? 28.099 -2.236 20.600 1.00 46.09 103 GLU A O 1
ATOM 892 N N . MET A 1 104 ? 27.773 -0.009 20.394 1.00 45.16 104 MET A N 1
ATOM 893 C CA . MET A 1 104 ? 29.177 0.386 20.566 1.00 45.16 104 MET A CA 1
ATOM 894 C C . MET A 1 104 ? 29.502 0.538 22.045 1.00 45.16 104 MET A C 1
ATOM 896 O O . MET A 1 104 ? 28.665 1.133 22.759 1.00 45.16 104 MET A O 1
#